Protein AF-A0A7S2TIU8-F1 (afdb_monomer)

Radius of gyration: 23.93 Å; Cα contacts (8 Å, |Δi|>4): 133; chains: 1; bounding box: 57×61×55 Å

Structure (mmCIF, N/CA/C/O backbone):
data_AF-A0A7S2TIU8-F1
#
_entry.id   AF-A0A7S2TIU8-F1
#
loop_
_atom_site.group_PDB
_atom_site.id
_atom_site.type_symbol
_atom_site.label_atom_id
_atom_site.label_alt_id
_atom_site.label_comp_id
_atom_site.label_asym_id
_atom_site.label_entity_id
_atom_site.label_seq_id
_atom_site.pdbx_PDB_ins_code
_atom_site.Cartn_x
_atom_site.Cartn_y
_atom_site.Cartn_z
_atom_site.occupancy
_atom_site.B_iso_or_equiv
_atom_site.auth_seq_id
_atom_site.auth_comp_id
_atom_site.auth_asym_id
_atom_site.auth_atom_id
_atom_site.pdbx_PDB_model_num
ATOM 1 N N . GLU A 1 1 ? 40.002 -47.969 41.480 1.00 42.72 1 GLU A N 1
ATOM 2 C CA . GLU A 1 1 ? 40.637 -46.646 41.682 1.00 42.72 1 GLU A CA 1
ATOM 3 C C . GLU A 1 1 ? 39.877 -45.597 40.884 1.00 42.72 1 GLU A C 1
ATOM 5 O O . GLU A 1 1 ? 39.612 -45.806 39.716 1.00 42.72 1 GLU A O 1
ATOM 10 N N . ARG A 1 2 ? 39.175 -44.703 41.576 1.00 37.12 2 ARG A N 1
ATOM 11 C CA . ARG A 1 2 ? 39.617 -43.345 41.935 1.00 37.12 2 ARG A CA 1
ATOM 12 C C . ARG A 1 2 ? 39.390 -42.331 40.800 1.00 37.12 2 ARG A C 1
ATOM 14 O O . ARG A 1 2 ? 40.186 -42.246 39.883 1.00 37.12 2 ARG A O 1
ATOM 21 N N . LEU A 1 3 ? 38.346 -41.522 41.017 1.00 38.81 3 LEU A N 1
ATOM 22 C CA . LEU A 1 3 ? 38.334 -40.054 40.901 1.00 38.81 3 LEU A CA 1
ATOM 23 C C . LEU A 1 3 ? 38.558 -39.486 39.486 1.00 38.81 3 LEU A C 1
ATOM 25 O O . LEU A 1 3 ? 39.657 -39.504 38.954 1.00 38.81 3 LEU A O 1
ATOM 29 N N . SER A 1 4 ? 37.500 -39.052 38.800 1.00 38.72 4 SER A N 1
ATOM 30 C CA . SER A 1 4 ? 36.942 -37.689 38.899 1.00 38.72 4 SER A CA 1
ATOM 31 C C . SER A 1 4 ? 37.951 -36.576 38.576 1.00 38.72 4 SER A C 1
ATOM 33 O O . SER A 1 4 ? 38.932 -36.398 39.291 1.00 38.72 4 SER A O 1
ATOM 35 N N . ARG A 1 5 ? 37.658 -35.794 37.522 1.00 44.88 5 ARG A N 1
ATOM 36 C CA . ARG A 1 5 ? 37.681 -34.313 37.483 1.00 44.88 5 ARG A CA 1
ATOM 37 C C . ARG A 1 5 ? 37.128 -33.827 36.124 1.00 44.88 5 ARG A C 1
ATOM 39 O O . ARG A 1 5 ? 37.666 -34.190 35.091 1.00 44.88 5 ARG A O 1
ATOM 46 N N . ILE A 1 6 ? 35.902 -33.282 36.111 1.00 42.84 6 ILE A N 1
ATOM 47 C CA . ILE A 1 6 ? 35.565 -31.838 35.977 1.00 42.84 6 ILE A CA 1
ATOM 48 C C . ILE A 1 6 ? 35.817 -31.347 34.535 1.00 42.84 6 ILE A C 1
ATOM 50 O O . ILE A 1 6 ? 36.960 -31.170 34.144 1.00 42.84 6 ILE A O 1
ATOM 54 N N . ALA A 1 7 ? 34.817 -31.341 33.648 1.00 34.81 7 ALA A N 1
ATOM 55 C CA . ALA A 1 7 ? 33.674 -30.419 33.524 1.00 34.81 7 ALA A CA 1
ATOM 56 C C . ALA A 1 7 ? 34.004 -29.102 32.796 1.00 34.81 7 ALA A C 1
ATOM 58 O O . ALA A 1 7 ? 35.013 -28.457 33.068 1.00 34.81 7 ALA A O 1
ATOM 59 N N . THR A 1 8 ? 33.027 -28.671 31.991 1.00 43.81 8 THR A N 1
ATOM 60 C CA . THR A 1 8 ? 32.830 -27.325 31.419 1.00 43.81 8 THR A CA 1
ATOM 61 C C . THR A 1 8 ? 33.328 -27.128 29.984 1.00 43.81 8 THR A C 1
ATOM 63 O O . THR A 1 8 ? 34.343 -26.489 29.735 1.00 43.81 8 THR A O 1
ATOM 66 N N . HIS A 1 9 ? 32.524 -27.564 29.012 1.00 47.19 9 HIS A N 1
ATOM 67 C CA . HIS A 1 9 ? 32.304 -26.723 27.838 1.00 47.19 9 HIS A CA 1
ATOM 68 C C . HIS A 1 9 ? 30.808 -26.431 27.750 1.00 47.19 9 HIS A C 1
ATOM 70 O O . HIS A 1 9 ? 29.981 -27.336 27.669 1.00 47.19 9 HIS A O 1
ATOM 76 N N . LEU A 1 10 ? 30.492 -25.151 27.908 1.00 46.16 10 LEU A N 1
ATOM 77 C CA . LEU A 1 10 ? 29.160 -24.581 27.999 1.00 46.16 10 LEU A CA 1
ATOM 78 C C . LEU A 1 10 ? 28.354 -24.898 26.734 1.00 46.16 10 LEU A C 1
ATOM 80 O O . LEU A 1 10 ? 28.730 -24.502 25.634 1.00 46.16 10 LEU A O 1
ATOM 84 N N . GLN A 1 11 ? 27.225 -25.584 26.907 1.00 53.16 11 GLN A N 1
ATOM 85 C CA . GLN A 1 11 ? 26.149 -25.584 25.921 1.00 53.16 11 GLN A CA 1
ATOM 86 C C . GLN A 1 11 ? 25.606 -24.149 25.797 1.00 53.16 11 GLN A C 1
ATOM 88 O O . GLN A 1 11 ? 25.362 -23.518 26.831 1.00 53.16 11 GLN A O 1
ATOM 93 N N . PRO A 1 12 ? 25.381 -23.612 24.583 1.00 40.12 12 PRO A N 1
ATOM 94 C CA . PRO A 1 12 ? 24.625 -22.378 24.439 1.00 40.12 12 PRO A CA 1
ATOM 95 C C . PRO A 1 12 ? 23.204 -22.592 24.976 1.00 40.12 12 PRO A C 1
ATOM 97 O O . PRO A 1 12 ? 22.468 -23.474 24.532 1.00 40.12 12 PRO A O 1
ATOM 100 N N . ALA A 1 13 ? 22.854 -21.782 25.975 1.00 45.34 13 ALA A N 1
ATOM 101 C CA . ALA A 1 13 ? 21.593 -21.769 26.701 1.00 45.34 13 ALA A CA 1
ATOM 102 C C . ALA A 1 13 ? 20.434 -21.231 25.842 1.00 45.34 13 ALA A C 1
ATOM 104 O O . ALA A 1 13 ? 19.908 -20.151 26.090 1.00 45.34 13 ALA A O 1
ATOM 105 N N . TRP A 1 14 ? 20.022 -21.993 24.832 1.00 49.53 14 TRP A N 1
ATOM 106 C CA . TRP A 1 14 ? 18.737 -21.783 24.161 1.00 49.53 14 TRP A CA 1
ATOM 107 C C . TRP A 1 14 ? 18.060 -23.131 23.855 1.00 49.53 14 TRP A C 1
ATOM 109 O O . TRP A 1 14 ? 17.658 -23.458 22.750 1.00 49.53 14 TRP A O 1
ATOM 119 N N . SER A 1 15 ? 17.948 -23.978 24.873 1.00 45.94 15 SER A N 1
ATOM 120 C CA . SER A 1 15 ? 17.050 -25.128 24.816 1.00 45.94 15 SER A CA 1
ATOM 121 C C . SER A 1 15 ? 16.419 -25.319 26.181 1.00 45.94 15 SER A C 1
ATOM 123 O O . SER A 1 15 ? 16.972 -26.033 27.009 1.00 45.94 15 SER A O 1
ATOM 125 N N . ALA A 1 16 ? 15.297 -24.634 26.410 1.00 34.16 16 ALA A N 1
ATOM 126 C CA . ALA A 1 16 ? 14.137 -25.146 27.144 1.00 34.16 16 ALA A CA 1
ATOM 127 C C . ALA A 1 16 ? 13.158 -24.005 27.451 1.00 34.16 16 ALA A C 1
ATOM 129 O O . ALA A 1 16 ? 13.309 -23.296 28.439 1.00 34.16 16 ALA A O 1
ATOM 130 N N . ALA A 1 17 ? 12.141 -23.869 26.607 1.00 35.66 17 ALA A N 1
ATOM 131 C CA . ALA A 1 17 ? 10.758 -23.680 27.040 1.00 35.66 17 ALA A CA 1
ATOM 132 C C . ALA A 1 17 ? 9.856 -23.886 25.819 1.00 35.66 17 ALA A C 1
ATOM 134 O O . ALA A 1 17 ? 9.133 -22.994 25.387 1.00 35.66 17 ALA A O 1
ATOM 135 N N . THR A 1 18 ? 9.901 -25.094 25.252 1.00 49.19 18 THR A N 1
ATOM 136 C CA . THR A 1 18 ? 8.772 -25.609 24.477 1.00 49.19 18 THR A CA 1
ATOM 137 C C . THR A 1 18 ? 7.649 -25.863 25.477 1.00 49.19 18 THR A C 1
ATOM 139 O O . THR A 1 18 ? 7.416 -26.992 25.900 1.00 49.19 18 THR A O 1
ATOM 142 N N . HIS A 1 19 ? 6.977 -24.800 25.917 1.00 45.25 19 HIS A N 1
ATOM 143 C CA . HIS A 1 19 ? 5.605 -24.939 26.364 1.00 45.25 19 HIS A CA 1
ATOM 144 C C . HIS A 1 19 ? 4.819 -25.123 25.078 1.00 45.25 19 HIS A C 1
ATOM 146 O O . HIS A 1 19 ? 4.460 -24.168 24.396 1.00 45.25 19 HIS A O 1
ATOM 152 N N . ALA A 1 20 ? 4.661 -26.392 24.709 1.00 36.50 20 ALA A N 1
ATOM 153 C CA . ALA A 1 20 ? 3.607 -26.817 23.821 1.00 36.50 20 ALA A CA 1
ATOM 154 C C . ALA A 1 20 ? 2.282 -26.437 24.492 1.00 36.50 20 ALA A C 1
ATOM 156 O O . ALA A 1 20 ? 1.650 -27.246 25.165 1.00 36.50 20 ALA A O 1
ATOM 157 N N . THR A 1 21 ? 1.870 -25.186 24.323 1.00 31.20 21 THR A N 1
ATOM 158 C CA . THR A 1 21 ? 0.453 -24.894 24.224 1.00 31.20 21 THR A CA 1
ATOM 159 C C . THR A 1 21 ? 0.066 -25.396 22.844 1.00 31.20 21 THR A C 1
ATOM 161 O O . THR A 1 21 ? 0.147 -24.687 21.845 1.00 31.20 21 THR A O 1
ATOM 164 N N . THR A 1 22 ? -0.291 -26.677 22.778 1.00 42.25 22 THR A N 1
ATOM 165 C CA . THR A 1 22 ? -1.279 -27.118 21.801 1.00 42.25 22 THR A CA 1
ATOM 166 C C . THR A 1 22 ? -2.575 -26.428 22.207 1.00 42.25 22 THR A C 1
ATOM 168 O O . THR A 1 22 ? -3.414 -26.991 22.904 1.00 42.25 22 THR A O 1
ATOM 171 N N . GLU A 1 23 ? -2.700 -25.157 21.836 1.00 45.44 23 GLU A N 1
ATOM 172 C CA . GLU A 1 23 ? -4.011 -24.611 21.557 1.00 45.44 23 GLU A CA 1
ATOM 173 C C . GLU A 1 23 ? -4.491 -25.403 20.353 1.00 45.44 23 GLU A C 1
ATOM 175 O O . GLU A 1 23 ? -3.801 -25.492 19.334 1.00 45.44 23 GLU A O 1
ATOM 180 N N . CYS A 1 24 ? -5.620 -26.082 20.527 1.00 32.56 24 CYS A N 1
ATOM 181 C CA . CYS A 1 24 ? -6.364 -26.667 19.434 1.00 32.56 24 CYS A CA 1
ATOM 182 C C . CYS A 1 24 ? -6.702 -25.521 18.479 1.00 32.56 24 CYS A C 1
ATOM 184 O O . CYS A 1 24 ? -7.726 -24.858 18.640 1.00 32.56 24 CYS A O 1
ATOM 186 N N . ALA A 1 25 ? -5.799 -25.244 17.537 1.00 48.72 25 ALA A N 1
ATOM 187 C CA . ALA A 1 25 ? -6.086 -24.428 16.383 1.00 48.72 25 ALA A CA 1
ATOM 188 C C . ALA A 1 25 ? -7.257 -25.132 15.710 1.00 48.72 25 ALA A C 1
ATOM 190 O O . ALA A 1 25 ? -7.137 -26.251 15.213 1.00 48.72 25 ALA A O 1
ATOM 191 N N . SER A 1 26 ? -8.424 -24.521 15.860 1.00 50.28 26 SER A N 1
ATOM 192 C CA . SER A 1 26 ? -9.619 -24.939 15.151 1.00 50.28 26 SER A CA 1
ATOM 193 C C . SER A 1 26 ? -9.264 -24.926 13.664 1.00 50.28 26 SER A C 1
ATOM 195 O O . SER A 1 26 ? -8.575 -24.011 13.216 1.00 50.28 26 SER A O 1
ATOM 197 N N . ASP A 1 27 ? -9.698 -25.947 12.931 1.00 49.12 27 ASP A N 1
ATOM 198 C CA . ASP A 1 27 ? -9.314 -26.292 11.549 1.00 49.12 27 ASP A CA 1
ATOM 199 C C . ASP A 1 27 ? -9.693 -25.228 10.481 1.00 49.12 27 ASP A C 1
ATOM 201 O O . ASP A 1 27 ? -9.635 -25.494 9.287 1.00 49.12 27 ASP A O 1
ATOM 205 N N . ASP A 1 28 ? -10.039 -24.004 10.895 1.00 53.12 28 ASP A N 1
ATOM 206 C CA . ASP A 1 28 ? -10.498 -22.889 10.059 1.00 53.12 28 ASP A CA 1
ATOM 207 C C . ASP A 1 28 ? -9.754 -21.564 10.365 1.00 53.12 28 ASP A C 1
ATOM 209 O O . ASP A 1 28 ? -10.321 -20.477 10.229 1.00 53.12 28 ASP A O 1
ATOM 213 N N . ASP A 1 29 ? -8.478 -21.598 10.777 1.00 60.19 29 ASP A N 1
ATOM 214 C CA . ASP A 1 29 ? -7.643 -20.382 10.775 1.00 60.19 29 ASP A CA 1
ATOM 215 C C . ASP A 1 29 ? -7.205 -20.071 9.333 1.00 60.19 29 ASP A C 1
ATOM 217 O O . ASP A 1 29 ? -6.176 -20.533 8.829 1.00 60.19 29 ASP A O 1
ATOM 221 N N . VAL A 1 30 ? -8.059 -19.348 8.608 1.00 64.81 30 VAL A N 1
ATOM 222 C CA . VAL A 1 30 ? -7.798 -18.956 7.220 1.00 64.81 30 VAL A CA 1
ATOM 223 C C . VAL A 1 30 ? -6.683 -17.910 7.194 1.00 64.81 30 VAL A C 1
ATOM 225 O O . VAL A 1 30 ? -6.921 -16.705 7.285 1.00 64.81 30 VAL A O 1
ATOM 228 N N . LEU A 1 31 ? -5.445 -18.370 7.009 1.00 75.31 31 LEU A N 1
ATOM 229 C CA . LEU A 1 31 ? -4.308 -17.498 6.729 1.00 75.31 31 LEU A CA 1
ATOM 230 C C . LEU A 1 31 ? -4.435 -16.917 5.315 1.00 75.31 31 LEU A C 1
ATOM 232 O O . LEU A 1 31 ? -4.086 -17.551 4.315 1.00 75.31 31 LEU A O 1
ATOM 236 N N . LEU A 1 32 ? -4.918 -15.678 5.220 1.00 85.62 32 LEU A N 1
ATOM 237 C CA . LEU A 1 32 ? -4.943 -14.946 3.960 1.00 85.62 32 LEU A CA 1
ATOM 238 C C . LEU A 1 32 ? -3.542 -14.417 3.621 1.00 85.62 32 LEU A C 1
ATOM 240 O O . LEU A 1 32 ? -2.986 -13.574 4.322 1.00 85.62 32 LEU A O 1
ATOM 244 N N . SER A 1 33 ? -3.000 -14.852 2.482 1.00 91.69 33 SER A N 1
ATOM 245 C CA . SER A 1 33 ? -1.763 -14.315 1.913 1.00 91.69 33 SER A CA 1
ATOM 246 C C . SER A 1 33 ? -1.988 -13.839 0.481 1.00 91.69 33 SER A C 1
ATOM 248 O O . SER A 1 33 ? -2.506 -14.576 -0.360 1.00 91.69 33 SER A O 1
ATOM 250 N N . LYS A 1 34 ? -1.572 -12.603 0.182 1.00 95.25 34 LYS A N 1
ATOM 251 C CA . LYS A 1 34 ? -1.659 -12.011 -1.157 1.00 95.25 34 LYS A CA 1
ATOM 252 C C . LYS A 1 34 ? -0.290 -11.528 -1.624 1.00 95.25 34 LYS A C 1
ATOM 254 O O . LYS A 1 34 ? 0.346 -10.696 -0.986 1.00 95.25 34 LYS A O 1
ATOM 259 N N . VAL A 1 35 ? 0.137 -12.003 -2.794 1.00 96.62 35 VAL A N 1
ATOM 260 C CA . VAL A 1 35 ? 1.345 -11.509 -3.469 1.00 96.62 35 VAL A CA 1
ATOM 261 C C . VAL A 1 35 ? 0.979 -10.309 -4.340 1.00 96.62 35 VAL A C 1
ATOM 263 O O . VAL A 1 35 ? 0.268 -10.462 -5.331 1.00 96.62 35 VAL A O 1
ATOM 266 N N . LEU A 1 36 ? 1.475 -9.124 -3.976 1.00 97.06 36 LEU A N 1
ATOM 267 C CA . LEU A 1 36 ? 1.245 -7.878 -4.726 1.00 97.06 36 LEU A CA 1
ATOM 268 C C . LEU A 1 36 ? 2.354 -7.575 -5.739 1.00 97.06 36 LEU A C 1
ATOM 270 O O . LEU A 1 36 ? 2.092 -7.001 -6.794 1.00 97.06 36 LEU A O 1
ATOM 274 N N . THR A 1 37 ? 3.587 -7.977 -5.429 1.00 96.12 37 THR A N 1
ATOM 275 C CA . THR A 1 37 ? 4.749 -7.817 -6.306 1.00 96.12 37 THR A CA 1
ATOM 276 C C . THR A 1 37 ? 5.664 -9.028 -6.143 1.00 96.12 37 THR A C 1
ATOM 278 O O . THR A 1 37 ? 5.964 -9.439 -5.023 1.00 96.12 37 THR A O 1
ATOM 281 N N . SER A 1 38 ? 6.119 -9.616 -7.247 1.00 96.56 38 SER A N 1
ATOM 282 C CA . SER A 1 38 ? 7.112 -10.691 -7.241 1.00 96.56 38 SER A CA 1
ATOM 283 C C . SER A 1 38 ? 7.934 -10.662 -8.519 1.00 96.56 38 SER A C 1
ATOM 285 O O . SER A 1 38 ? 7.424 -10.979 -9.590 1.00 96.56 38 SER A O 1
ATOM 287 N N . THR A 1 39 ? 9.225 -10.354 -8.403 1.00 95.94 39 THR A N 1
ATOM 288 C CA . THR A 1 39 ? 10.149 -10.367 -9.546 1.00 95.94 39 THR A CA 1
ATOM 289 C C . THR A 1 39 ? 10.318 -11.776 -10.113 1.00 95.94 39 THR A C 1
ATOM 291 O O . THR A 1 39 ? 10.283 -11.959 -11.323 1.00 95.94 39 THR A O 1
ATOM 294 N N . ALA A 1 40 ? 10.422 -12.792 -9.248 1.00 97.81 40 ALA A N 1
ATOM 295 C CA . ALA A 1 40 ? 10.603 -14.184 -9.667 1.00 97.81 40 ALA A CA 1
ATOM 296 C C . ALA A 1 40 ? 9.416 -14.725 -10.480 1.00 97.81 40 ALA A C 1
ATOM 298 O O . ALA A 1 40 ? 9.605 -15.526 -11.389 1.00 97.81 40 ALA A O 1
ATOM 299 N N . LYS A 1 41 ? 8.194 -14.287 -10.153 1.00 97.12 41 LYS A N 1
ATOM 300 C CA . LYS A 1 41 ? 6.967 -14.696 -10.853 1.00 97.12 41 LYS A CA 1
ATOM 301 C C . LYS A 1 41 ? 6.504 -13.677 -11.901 1.00 97.12 41 LYS A C 1
ATOM 303 O O . LYS A 1 41 ? 5.456 -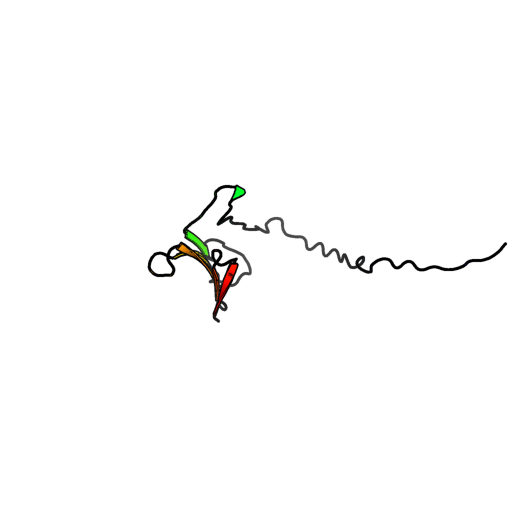13.882 -12.499 1.00 97.12 41 LYS A O 1
ATOM 308 N N . ASN A 1 42 ? 7.253 -12.588 -12.095 1.00 96.50 42 ASN A N 1
ATOM 309 C CA . ASN A 1 42 ? 6.863 -11.435 -12.910 1.00 96.50 42 ASN A CA 1
ATOM 310 C C . ASN A 1 42 ? 5.444 -10.914 -12.590 1.00 96.50 42 ASN A C 1
ATOM 312 O O . ASN A 1 42 ? 4.644 -10.634 -13.479 1.00 96.50 42 ASN A O 1
ATOM 316 N N . ILE A 1 43 ? 5.114 -10.837 -11.299 1.00 97.38 43 ILE A N 1
ATOM 317 C CA . ILE A 1 43 ? 3.821 -10.348 -10.815 1.00 97.38 43 ILE A CA 1
ATOM 318 C C . ILE A 1 43 ? 3.983 -8.898 -10.392 1.00 97.38 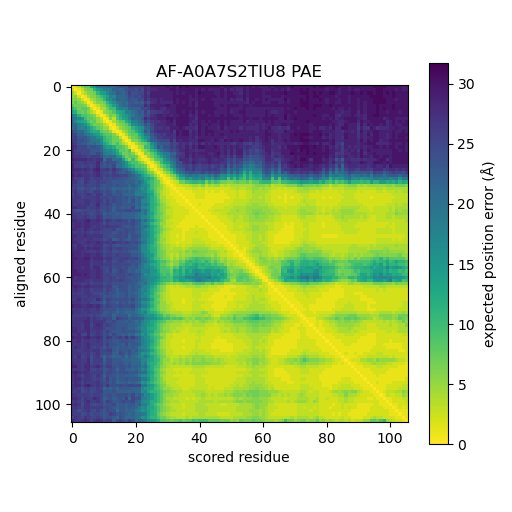43 ILE A C 1
ATOM 320 O O . ILE A 1 43 ? 4.842 -8.576 -9.566 1.00 97.38 43 ILE A O 1
ATOM 324 N N . TYR A 1 44 ? 3.099 -8.049 -10.898 1.00 97.00 44 TYR A N 1
ATOM 325 C CA . TYR A 1 44 ? 2.958 -6.677 -10.455 1.00 97.00 44 TYR A CA 1
ATOM 326 C C . TYR A 1 44 ? 1.480 -6.292 -10.465 1.00 97.00 44 TYR A C 1
ATOM 328 O O . TYR A 1 44 ? 0.854 -6.217 -11.518 1.00 97.00 44 TYR A O 1
ATOM 336 N N . VAL A 1 45 ? 0.918 -6.096 -9.275 1.00 97.62 45 VAL A N 1
ATOM 337 C CA . VAL A 1 45 ? -0.466 -5.654 -9.090 1.00 97.62 45 VAL A CA 1
ATOM 338 C C . VAL A 1 45 ? -0.450 -4.150 -8.835 1.00 97.62 45 VAL A C 1
ATOM 340 O O . VAL A 1 45 ? 0.074 -3.725 -7.806 1.00 97.62 45 VAL A O 1
ATOM 343 N N . GLU A 1 46 ? -0.966 -3.347 -9.769 1.00 96.12 46 GLU A N 1
ATOM 344 C CA . GLU A 1 46 ? -1.007 -1.878 -9.637 1.00 96.12 46 GLU A CA 1
ATOM 345 C C . GLU A 1 46 ? -1.933 -1.426 -8.505 1.00 96.12 46 GLU A C 1
ATOM 347 O O . GLU A 1 46 ? -1.553 -0.586 -7.689 1.00 96.12 46 GLU A O 1
ATOM 352 N N . GLU A 1 47 ? -3.129 -2.009 -8.447 1.00 97.31 47 GLU A N 1
ATOM 353 C CA . GLU A 1 47 ? -4.177 -1.656 -7.496 1.00 97.31 47 GLU A CA 1
ATOM 354 C C . GLU A 1 47 ? -4.746 -2.919 -6.854 1.00 97.31 47 GLU A C 1
ATOM 356 O O . GLU A 1 47 ? -5.014 -3.918 -7.526 1.00 97.31 47 GLU A O 1
ATOM 361 N N . TRP A 1 48 ? -4.905 -2.889 -5.536 1.00 97.75 48 TRP A N 1
ATOM 362 C CA . TRP A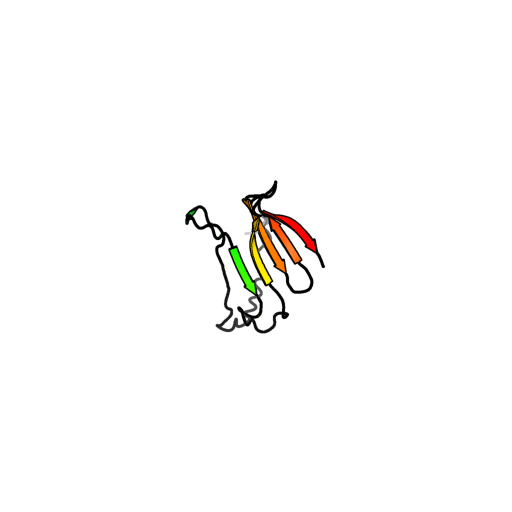 1 48 ? -5.522 -3.969 -4.774 1.00 97.75 48 TRP A CA 1
ATOM 363 C C . TRP A 1 48 ? -6.087 -3.424 -3.470 1.00 97.75 48 TRP A C 1
ATOM 365 O O . TRP A 1 48 ? -5.497 -2.528 -2.875 1.00 97.75 48 TRP A O 1
ATOM 375 N N . SER A 1 49 ? -7.193 -3.977 -2.991 1.00 96.56 49 SER A N 1
ATOM 376 C CA . SER A 1 49 ? -7.722 -3.655 -1.673 1.00 96.56 49 SER A CA 1
ATOM 377 C C . SER A 1 49 ? -8.425 -4.864 -1.080 1.00 96.56 49 SER A C 1
ATOM 379 O O . SER A 1 49 ? -8.874 -5.737 -1.819 1.00 96.56 49 SER A O 1
ATOM 381 N N . ILE A 1 50 ? -8.467 -4.902 0.245 1.00 94.56 50 ILE A N 1
ATOM 382 C CA . ILE A 1 50 ? -9.313 -5.785 1.028 1.00 94.56 50 ILE A CA 1
ATOM 383 C C . ILE A 1 50 ? -9.721 -5.057 2.309 1.00 94.56 50 ILE A C 1
ATOM 385 O O . ILE A 1 50 ? -8.949 -4.267 2.866 1.00 94.56 50 ILE A O 1
ATOM 389 N N . ASP A 1 51 ? -10.923 -5.332 2.783 1.00 92.25 51 ASP A N 1
ATOM 390 C CA . ASP A 1 51 ? -11.480 -4.739 3.990 1.00 92.25 51 ASP A CA 1
ATOM 391 C C . ASP A 1 51 ? -12.228 -5.775 4.841 1.00 92.25 51 ASP A C 1
ATOM 393 O O . ASP A 1 51 ? -12.369 -6.950 4.482 1.00 92.25 51 ASP A O 1
ATOM 397 N N . SER A 1 52 ? -12.690 -5.320 6.004 1.00 89.00 52 SER A N 1
ATOM 398 C CA . SER A 1 52 ? -13.414 -6.145 6.969 1.00 89.00 52 SER A CA 1
ATOM 399 C C . SER A 1 52 ? -14.757 -6.701 6.480 1.00 89.00 52 SER A C 1
ATOM 401 O O . SER A 1 52 ? -15.251 -7.660 7.072 1.00 89.00 52 SER A O 1
ATOM 403 N N . ASP A 1 53 ? -15.379 -6.104 5.462 1.00 86.06 53 ASP A N 1
ATOM 404 C CA . ASP A 1 53 ? -16.644 -6.587 4.901 1.00 86.06 53 ASP A CA 1
ATOM 405 C C . ASP A 1 53 ? -16.410 -7.724 3.896 1.00 86.06 53 ASP A C 1
ATOM 407 O O . ASP A 1 53 ? -17.194 -8.682 3.860 1.00 86.06 53 ASP A O 1
ATOM 411 N N . GLU A 1 54 ? -15.318 -7.662 3.125 1.00 86.50 54 GLU A N 1
ATOM 412 C CA . GLU A 1 54 ? -14.902 -8.747 2.224 1.00 86.50 54 GLU A CA 1
ATOM 413 C C . GLU A 1 54 ? -14.441 -9.980 3.012 1.00 86.50 54 GLU A C 1
ATOM 415 O O . GLU A 1 54 ? -14.853 -11.109 2.726 1.00 86.50 54 GLU A O 1
ATOM 420 N N . LEU A 1 55 ? -13.627 -9.768 4.047 1.00 82.00 55 LEU A N 1
ATOM 421 C CA . LEU A 1 55 ? -13.103 -10.834 4.888 1.00 82.00 55 LEU A CA 1
ATOM 422 C C . LEU A 1 55 ? -13.815 -10.803 6.244 1.00 82.00 55 LEU A C 1
ATOM 424 O O . LEU A 1 55 ? -13.414 -10.090 7.163 1.00 82.00 55 LEU A O 1
ATOM 428 N N . LYS A 1 56 ? -14.883 -11.603 6.363 1.00 76.69 56 LYS A N 1
ATOM 429 C CA . LYS A 1 56 ? -15.727 -11.732 7.566 1.00 76.69 56 LYS A CA 1
ATOM 430 C C . LYS A 1 56 ? -15.003 -12.446 8.715 1.00 76.69 56 LYS A C 1
ATOM 432 O O . LYS A 1 56 ? -15.424 -13.513 9.160 1.00 76.69 56 LYS A O 1
ATOM 437 N N . LEU A 1 57 ? -13.905 -11.863 9.187 1.00 75.69 57 LEU A N 1
ATOM 438 C CA . LEU A 1 57 ? -13.123 -12.376 10.303 1.00 75.69 57 LEU A CA 1
ATOM 439 C C . LEU A 1 57 ? -13.911 -12.231 11.606 1.00 75.69 57 LEU A C 1
ATOM 441 O O . LEU A 1 57 ? -14.341 -11.140 11.986 1.00 75.69 57 LEU A O 1
ATOM 445 N N . THR A 1 58 ? -14.084 -13.339 12.318 1.00 75.44 58 THR A N 1
ATOM 446 C CA . THR A 1 58 ? -14.674 -13.338 13.656 1.00 75.44 58 THR A CA 1
ATOM 447 C C . THR A 1 58 ? -13.654 -12.839 14.678 1.00 75.44 58 THR A C 1
ATOM 449 O O . THR A 1 58 ? -12.528 -13.321 14.707 1.00 75.44 58 THR A O 1
ATOM 452 N N . GLY A 1 59 ? -14.044 -11.895 15.540 1.00 72.56 59 GLY A N 1
ATOM 453 C CA . GLY A 1 59 ? -13.196 -11.413 16.642 1.00 72.56 59 GLY A CA 1
ATOM 454 C C . GLY A 1 59 ? -12.244 -10.258 16.304 1.00 72.56 59 GLY A C 1
ATOM 455 O O . GLY A 1 59 ? -11.508 -9.818 17.183 1.00 72.56 59 GLY A O 1
ATOM 456 N N . VAL A 1 60 ? -12.278 -9.726 15.078 1.00 72.25 60 VAL A N 1
ATOM 457 C CA . VAL A 1 60 ? -11.491 -8.547 14.668 1.00 72.25 60 VAL A CA 1
ATOM 458 C C . VAL A 1 60 ? -12.364 -7.286 14.695 1.00 72.25 60 VAL A C 1
ATOM 460 O O . VAL A 1 60 ? -13.574 -7.352 14.465 1.00 72.25 60 VAL A O 1
ATOM 463 N N . SER A 1 61 ? -11.769 -6.125 14.998 1.00 69.00 61 SER A N 1
ATOM 464 C CA . SER A 1 61 ? -12.467 -4.836 14.946 1.00 69.00 61 SER A CA 1
ATOM 465 C C . SER A 1 61 ? -13.021 -4.568 13.544 1.00 69.00 61 SER A C 1
ATOM 467 O O . SER A 1 61 ? -12.358 -4.800 12.535 1.00 69.00 61 SER A O 1
ATOM 469 N N . LYS A 1 62 ? -14.256 -4.062 13.471 1.00 72.94 62 LYS A N 1
ATOM 470 C CA . LYS A 1 62 ? -14.831 -3.591 12.204 1.00 72.94 62 LYS A CA 1
ATOM 471 C C . LYS A 1 62 ? -14.045 -2.380 11.696 1.00 72.94 62 LYS A C 1
ATOM 473 O O . LYS A 1 62 ? -13.634 -1.545 12.499 1.00 72.94 62 LYS A O 1
ATOM 478 N N . GLY A 1 63 ? -13.895 -2.264 10.377 1.00 83.81 63 GLY A N 1
ATOM 479 C CA . GLY A 1 63 ? -13.321 -1.078 9.736 1.00 83.81 63 GLY A CA 1
ATOM 480 C C . GLY A 1 63 ? -11.808 -1.116 9.524 1.00 83.81 63 GLY A C 1
ATOM 481 O O . GLY A 1 63 ? -11.214 -0.070 9.268 1.00 83.81 63 GLY A O 1
ATOM 482 N N . TRP A 1 64 ? -11.174 -2.288 9.619 1.00 92.00 64 TRP A N 1
ATOM 483 C CA . TRP A 1 64 ? -9.820 -2.436 9.095 1.00 92.00 64 TRP A CA 1
ATOM 484 C C . TRP A 1 64 ? -9.850 -2.485 7.562 1.00 92.00 64 TRP A C 1
ATOM 486 O O . TRP A 1 64 ? -10.803 -2.986 6.958 1.00 92.00 64 TRP A O 1
ATOM 496 N N . LYS A 1 65 ? -8.800 -1.960 6.933 1.00 94.19 65 LYS A N 1
ATOM 497 C CA . LYS A 1 65 ? -8.628 -1.965 5.481 1.00 94.19 65 LYS A CA 1
ATOM 498 C C . LYS A 1 65 ? -7.152 -2.050 5.130 1.00 94.19 65 LYS A C 1
ATOM 500 O O . LYS A 1 65 ? -6.317 -1.412 5.767 1.00 94.19 65 LYS A O 1
ATOM 505 N N . VAL A 1 66 ? -6.830 -2.803 4.086 1.00 95.81 66 VAL A N 1
ATOM 506 C CA . VAL A 1 66 ? -5.516 -2.771 3.444 1.00 95.81 66 VAL A CA 1
ATOM 507 C C . VAL A 1 66 ? -5.710 -2.443 1.973 1.00 95.81 66 VAL A C 1
ATOM 509 O O . VAL A 1 66 ? -6.561 -3.021 1.299 1.00 95.81 66 VAL A O 1
ATOM 512 N N . GLU A 1 67 ? -4.929 -1.507 1.453 1.00 97.31 67 GLU A N 1
ATOM 513 C CA . GLU A 1 67 ? -4.949 -1.150 0.039 1.00 97.31 67 GLU A CA 1
ATOM 514 C C . GLU A 1 67 ? -3.547 -0.887 -0.497 1.00 97.31 67 GLU A C 1
ATOM 516 O O . GLU A 1 67 ? -2.661 -0.424 0.216 1.00 97.31 67 GLU A O 1
ATOM 521 N N . LYS A 1 68 ? -3.357 -1.195 -1.776 1.00 97.94 68 LYS A N 1
ATOM 522 C CA .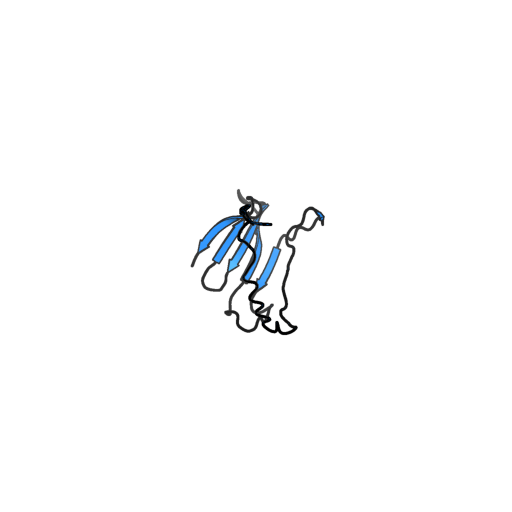 LYS A 1 68 ? -2.204 -0.826 -2.583 1.00 97.94 68 LYS A CA 1
ATOM 523 C C . LYS A 1 68 ? -2.700 0.002 -3.759 1.00 97.94 68 LYS A C 1
ATOM 525 O O . LYS A 1 68 ? -3.655 -0.397 -4.426 1.00 97.94 68 LYS A O 1
ATOM 530 N N . ARG A 1 69 ? -2.000 1.090 -4.064 1.00 97.81 69 ARG A N 1
ATOM 531 C CA . ARG A 1 69 ? -2.191 1.867 -5.292 1.00 97.81 69 ARG A CA 1
ATOM 532 C C . ARG A 1 69 ? -0.860 2.339 -5.856 1.00 97.81 69 ARG A C 1
ATOM 534 O O . ARG A 1 69 ? 0.074 2.621 -5.105 1.00 97.81 69 ARG A O 1
ATOM 541 N N . ARG A 1 70 ? -0.784 2.471 -7.178 1.00 97.19 70 ARG A N 1
ATOM 542 C CA . ARG A 1 70 ? 0.319 3.164 -7.850 1.00 97.19 70 ARG A CA 1
ATOM 543 C C . ARG A 1 70 ? -0.045 4.635 -8.004 1.00 97.19 70 ARG A C 1
ATOM 545 O O . ARG A 1 70 ? -1.023 4.964 -8.672 1.00 97.19 70 ARG A O 1
ATOM 552 N N . LEU A 1 71 ? 0.738 5.517 -7.397 1.00 96.81 71 LEU A N 1
ATOM 553 C CA . LEU A 1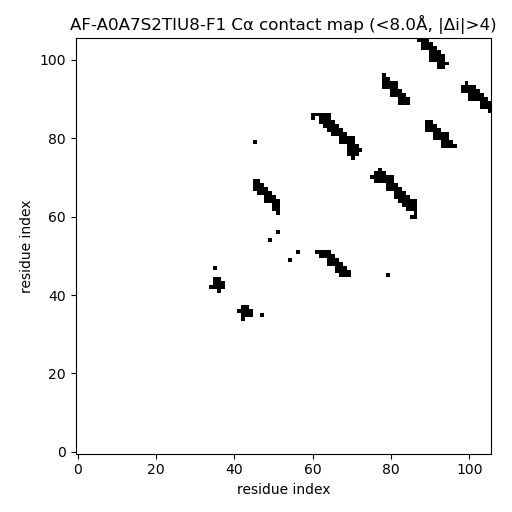 71 ? 0.579 6.958 -7.558 1.00 96.81 71 LEU A CA 1
ATOM 554 C C . LEU A 1 71 ? 0.916 7.346 -9.001 1.00 96.81 71 LEU A C 1
ATOM 556 O O . LEU A 1 71 ? 1.919 6.889 -9.554 1.00 96.81 71 LEU A O 1
ATOM 560 N N . LYS A 1 72 ? 0.062 8.179 -9.606 1.00 96.44 72 LYS A N 1
ATOM 561 C CA . LYS A 1 72 ? 0.213 8.644 -10.989 1.00 96.44 72 LYS A CA 1
ATOM 562 C C . LYS A 1 72 ? 0.325 10.167 -11.037 1.00 96.44 72 LYS A C 1
ATOM 564 O O . LYS A 1 72 ? -0.453 10.871 -10.394 1.00 96.44 72 LYS A O 1
ATOM 569 N N . GLY A 1 73 ? 1.278 10.663 -11.820 1.00 95.69 73 GLY A N 1
ATOM 570 C CA . GLY A 1 73 ? 1.518 12.086 -12.070 1.00 95.69 73 GLY A CA 1
ATOM 571 C C . GLY A 1 73 ? 2.437 12.801 -11.067 1.00 95.69 73 GLY A C 1
ATOM 572 O O . GLY A 1 73 ? 2.626 12.392 -9.921 1.00 95.69 73 GLY A O 1
ATOM 573 N N . GLY A 1 74 ? 3.010 13.922 -11.519 1.00 96.38 74 GLY A N 1
ATOM 574 C CA . GLY A 1 74 ? 3.912 14.761 -10.723 1.00 96.38 74 GLY A CA 1
ATOM 575 C C . GLY A 1 74 ? 5.238 14.078 -10.365 1.00 96.38 74 GLY A C 1
ATOM 576 O O . GLY A 1 74 ? 5.692 13.167 -11.048 1.00 96.38 74 GLY A O 1
ATOM 577 N N . LEU A 1 75 ? 5.865 14.522 -9.270 1.00 94.75 75 LEU A N 1
ATOM 578 C CA . LEU A 1 75 ? 7.140 13.968 -8.778 1.00 94.75 75 LEU A CA 1
ATOM 579 C C . LEU A 1 75 ? 7.004 12.587 -8.119 1.00 94.75 75 LEU A C 1
ATOM 581 O O . LEU A 1 75 ? 8.006 11.926 -7.856 1.00 94.75 75 LEU A O 1
ATOM 585 N N . GLN A 1 76 ? 5.774 12.177 -7.824 1.00 94.75 76 GLN A N 1
ATOM 586 C CA . GLN A 1 76 ? 5.459 10.902 -7.185 1.00 94.75 76 GLN A CA 1
ATOM 587 C C . GLN A 1 76 ? 5.029 9.824 -8.184 1.00 94.75 76 GLN A C 1
ATOM 589 O O . GLN A 1 76 ? 4.681 8.720 -7.767 1.00 94.75 76 GLN A O 1
ATOM 594 N N . ASP A 1 77 ? 5.032 10.139 -9.483 1.00 96.25 77 ASP A N 1
ATOM 595 C CA . ASP A 1 77 ? 4.618 9.205 -10.521 1.00 96.25 77 ASP A CA 1
ATOM 596 C C . ASP A 1 77 ? 5.411 7.896 -10.430 1.00 96.25 77 ASP A C 1
ATOM 598 O O . ASP A 1 77 ? 6.644 7.870 -10.390 1.00 96.25 77 ASP A O 1
ATOM 602 N N . GLY A 1 78 ? 4.675 6.793 -10.349 1.00 95.56 78 GLY A N 1
ATOM 603 C CA . GLY A 1 78 ? 5.227 5.453 -10.270 1.00 95.56 78 GLY A CA 1
ATOM 604 C C . GLY A 1 78 ? 5.682 4.988 -8.885 1.00 95.56 78 GLY A C 1
ATOM 605 O O . GLY A 1 78 ? 6.301 3.922 -8.779 1.00 95.56 78 GLY A O 1
ATOM 606 N N . ILE A 1 79 ? 5.373 5.735 -7.826 1.00 96.75 79 ILE A N 1
ATOM 607 C CA . ILE A 1 79 ? 5.520 5.260 -6.447 1.00 96.75 79 ILE A CA 1
ATOM 608 C C . ILE A 1 79 ? 4.355 4.324 -6.117 1.00 96.75 79 ILE A C 1
ATOM 610 O O . ILE A 1 79 ? 3.200 4.659 -6.363 1.00 96.75 79 ILE A O 1
ATOM 614 N N . ASP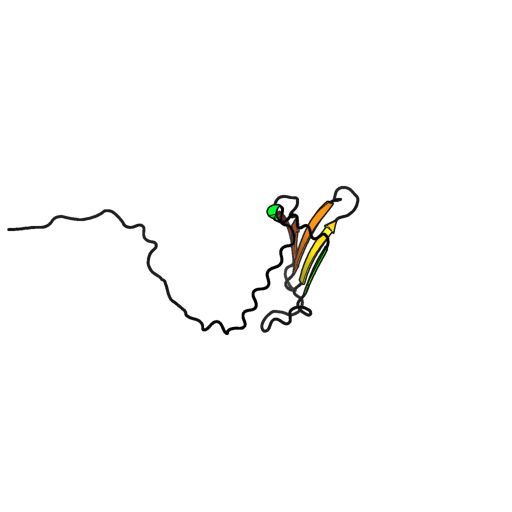 A 1 80 ? 4.659 3.158 -5.548 1.00 97.19 80 ASP A N 1
ATOM 615 C CA . ASP A 1 80 ? 3.627 2.310 -4.953 1.00 97.19 80 ASP A CA 1
ATOM 616 C C . ASP A 1 80 ? 3.395 2.770 -3.517 1.00 97.19 80 ASP A C 1
ATOM 618 O O . ASP A 1 80 ? 4.352 2.975 -2.767 1.00 97.19 80 ASP A O 1
ATOM 622 N N . GLU A 1 81 ? 2.132 2.878 -3.134 1.00 97.62 81 GLU A N 1
ATOM 623 C CA . GLU A 1 81 ? 1.699 3.186 -1.780 1.00 97.62 81 GLU A CA 1
ATOM 624 C C . GLU A 1 81 ? 0.853 2.030 -1.255 1.00 97.62 81 GLU A C 1
ATOM 626 O O . GLU A 1 81 ? -0.066 1.569 -1.936 1.00 97.62 81 GLU A O 1
ATOM 631 N N . ILE A 1 82 ? 1.190 1.543 -0.061 1.00 98.12 82 ILE A N 1
ATOM 632 C CA . ILE A 1 82 ? 0.395 0.573 0.689 1.00 98.12 82 ILE A CA 1
ATOM 633 C C . ILE A 1 82 ? -0.110 1.259 1.949 1.00 98.12 82 ILE A C 1
ATOM 635 O O . ILE A 1 82 ? 0.695 1.734 2.749 1.00 98.12 82 ILE A O 1
ATOM 639 N N . VAL A 1 83 ? -1.424 1.275 2.133 1.00 97.94 83 VAL A N 1
ATOM 640 C CA . VAL A 1 83 ? -2.083 1.819 3.318 1.00 97.94 83 VAL A CA 1
ATOM 641 C C . VAL A 1 83 ? -2.729 0.668 4.072 1.00 97.94 83 VAL A C 1
ATOM 643 O O . VAL A 1 83 ? -3.508 -0.094 3.504 1.00 97.94 83 VAL A O 1
ATOM 646 N N . ALA A 1 84 ? -2.398 0.536 5.351 1.00 96.31 84 ALA A N 1
ATOM 647 C CA . ALA A 1 84 ? -3.022 -0.415 6.258 1.00 96.31 84 ALA A CA 1
ATOM 648 C C . ALA A 1 84 ? -3.635 0.347 7.431 1.00 96.31 84 ALA A C 1
ATOM 650 O O . ALA A 1 84 ? -2.935 1.083 8.128 1.00 96.31 84 ALA A O 1
ATOM 651 N N . SER A 1 85 ? -4.930 0.164 7.656 1.00 95.06 85 SER A N 1
ATOM 652 C CA . SER A 1 85 ? -5.657 0.759 8.769 1.00 95.06 85 SER A CA 1
ATOM 653 C C . SER A 1 85 ? -6.391 -0.308 9.571 1.00 95.06 85 SER A C 1
ATOM 655 O O . SER A 1 85 ? -6.898 -1.282 9.018 1.00 95.06 85 SER A O 1
ATOM 657 N N . ASN A 1 86 ? -6.454 -0.130 10.890 1.00 91.94 86 ASN A N 1
ATOM 658 C CA . ASN A 1 86 ? -7.222 -1.001 11.794 1.00 91.94 86 ASN A CA 1
ATOM 659 C C . ASN A 1 86 ? -8.429 -0.289 12.435 1.00 91.94 86 ASN A C 1
ATOM 661 O O . ASN A 1 86 ? -9.001 -0.784 13.407 1.00 91.94 86 ASN A O 1
ATOM 665 N N . GLY A 1 87 ? -8.779 0.891 11.912 1.00 88.75 87 GLY A N 1
ATOM 666 C CA . GLY A 1 87 ? -9.813 1.780 12.446 1.00 88.75 87 GLY A CA 1
ATOM 667 C C . GLY A 1 87 ? -9.319 2.773 13.505 1.00 88.75 87 GLY A C 1
ATOM 668 O O . GLY A 1 87 ? -10.027 3.728 13.803 1.00 88.75 87 GLY A O 1
ATOM 669 N N . THR A 1 88 ? -8.115 2.592 14.050 1.00 91.56 88 THR A N 1
ATOM 670 C CA . THR A 1 88 ? -7.482 3.553 14.971 1.00 91.56 88 THR A CA 1
ATOM 671 C C . THR A 1 88 ? -6.186 4.077 14.386 1.00 91.56 88 THR A C 1
ATOM 673 O O . THR A 1 88 ? -5.997 5.270 14.269 1.00 91.56 88 THR A O 1
ATOM 676 N N . ILE A 1 89 ? -5.296 3.189 13.966 1.00 95.19 89 ILE A N 1
ATOM 677 C 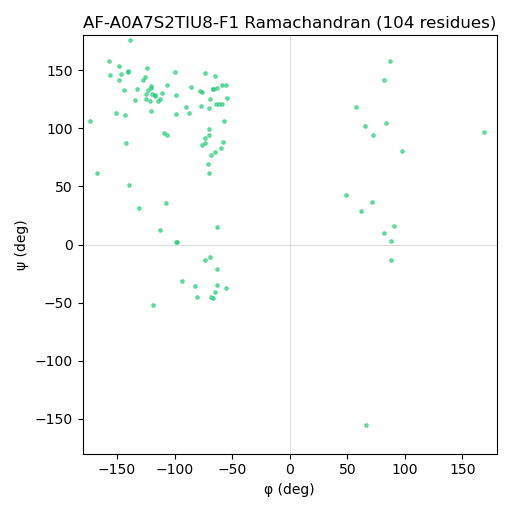CA . ILE A 1 89 ? -4.006 3.554 13.397 1.00 95.19 89 ILE A CA 1
ATOM 678 C C . ILE A 1 89 ? -4.062 3.312 11.897 1.00 95.19 89 ILE A C 1
ATOM 680 O O . ILE A 1 89 ? -4.568 2.280 11.450 1.00 95.19 89 ILE A O 1
ATOM 684 N N . THR A 1 90 ? -3.512 4.249 11.134 1.00 96.62 90 THR A N 1
ATOM 685 C CA . THR A 1 90 ? -3.230 4.093 9.709 1.00 96.62 90 THR A CA 1
ATOM 686 C C . THR A 1 90 ? -1.730 4.186 9.488 1.00 96.62 90 THR A C 1
ATOM 688 O O . THR A 1 90 ? -1.081 5.122 9.952 1.00 96.62 90 THR A O 1
ATOM 691 N N . ILE A 1 91 ? -1.179 3.203 8.787 1.00 97.88 91 ILE A N 1
ATOM 692 C CA . ILE A 1 91 ? 0.231 3.133 8.416 1.00 97.88 91 ILE A CA 1
ATOM 693 C C . ILE A 1 91 ? 0.312 3.179 6.897 1.00 97.88 91 ILE A C 1
ATOM 695 O O . ILE A 1 91 ? -0.308 2.360 6.217 1.00 97.88 91 ILE A O 1
ATOM 699 N N . THR A 1 92 ? 1.122 4.096 6.381 1.00 98.00 92 THR A N 1
ATOM 700 C CA . THR A 1 92 ? 1.406 4.211 4.951 1.00 98.00 92 THR A CA 1
ATOM 701 C C . THR A 1 92 ? 2.847 3.809 4.681 1.00 98.00 92 THR A C 1
ATOM 703 O O . THR A 1 92 ? 3.772 4.298 5.331 1.00 98.00 92 THR A O 1
ATOM 706 N N . VAL A 1 93 ? 3.059 2.927 3.708 1.00 97.69 93 VAL A N 1
ATOM 707 C CA . VAL A 1 93 ? 4.368 2.382 3.329 1.00 97.69 93 VAL A CA 1
ATOM 708 C C . VAL A 1 93 ? 4.590 2.567 1.832 1.00 97.69 93 VAL A C 1
ATOM 710 O O . VAL A 1 93 ? 3.674 2.365 1.039 1.00 97.69 93 VAL A O 1
ATOM 713 N N 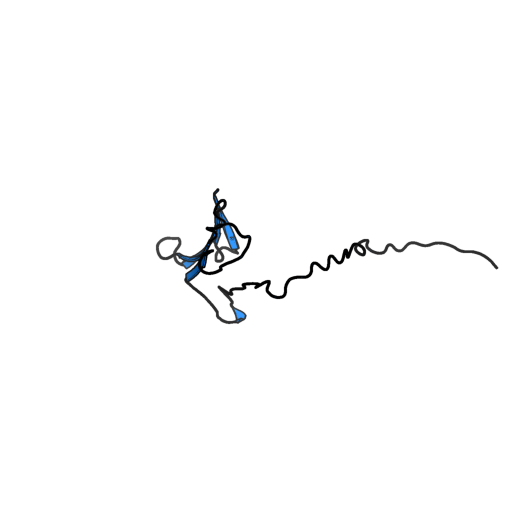. HIS A 1 94 ? 5.820 2.893 1.433 1.00 97.50 94 HIS A N 1
ATOM 714 C CA . HIS A 1 94 ? 6.233 2.983 0.030 1.00 97.50 94 HIS A CA 1
ATOM 715 C C . HIS A 1 94 ? 7.186 1.834 -0.346 1.00 97.50 94 HIS A C 1
ATOM 717 O O . HIS A 1 94 ? 8.402 1.953 -0.146 1.00 97.50 94 HIS A O 1
ATOM 723 N N . PRO A 1 95 ? 6.693 0.723 -0.937 1.00 95.50 95 PRO A N 1
ATOM 724 C CA . PRO A 1 95 ? 7.538 -0.396 -1.358 1.00 95.50 95 PRO A CA 1
ATOM 725 C C . PRO A 1 95 ? 8.668 -0.000 -2.309 1.00 95.50 95 PRO A C 1
ATOM 727 O O . PRO A 1 95 ? 9.789 -0.491 -2.178 1.00 95.50 95 PRO A O 1
ATOM 730 N N . THR A 1 96 ? 8.413 0.946 -3.218 1.00 95.19 96 THR A N 1
ATOM 731 C CA . THR A 1 96 ? 9.401 1.433 -4.199 1.00 95.19 96 THR A CA 1
ATOM 732 C C . THR A 1 96 ? 10.534 2.250 -3.575 1.00 95.19 96 THR A C 1
ATOM 734 O O . THR A 1 96 ? 11.536 2.520 -4.235 1.00 95.19 96 THR A O 1
ATOM 737 N N . LYS A 1 97 ? 10.414 2.622 -2.296 1.00 91.44 97 LYS A N 1
ATOM 738 C CA . LYS A 1 97 ? 11.455 3.283 -1.498 1.00 91.44 97 LYS A CA 1
ATOM 739 C C . LYS A 1 97 ? 12.047 2.329 -0.454 1.00 91.44 97 LYS A C 1
ATOM 741 O O . LYS A 1 97 ? 12.351 2.742 0.659 1.00 91.44 97 LYS A O 1
ATOM 746 N N . GLY A 1 98 ? 12.181 1.046 -0.802 1.00 93.50 98 GLY A N 1
ATOM 747 C CA . GLY A 1 98 ? 12.775 0.034 0.075 1.00 93.50 98 GLY A CA 1
ATOM 748 C C . GLY A 1 98 ? 11.885 -0.339 1.261 1.00 93.50 98 GLY A C 1
ATOM 749 O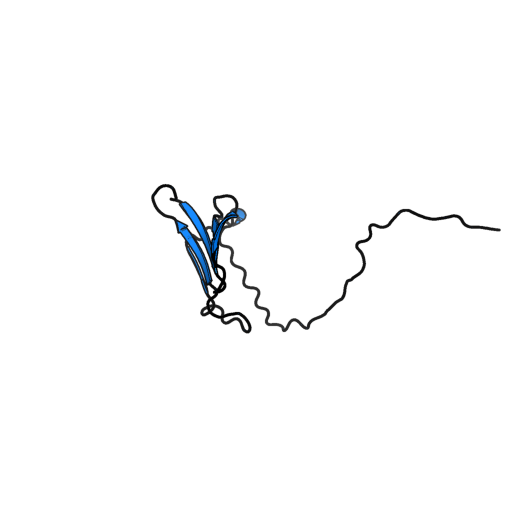 O . GLY A 1 98 ? 12.403 -0.570 2.347 1.00 93.50 98 GLY A O 1
ATOM 750 N N . MET A 1 99 ? 10.561 -0.378 1.059 1.00 94.94 99 MET A N 1
ATOM 751 C CA . MET A 1 99 ? 9.568 -0.632 2.119 1.00 94.94 99 MET A CA 1
ATOM 752 C C . MET A 1 99 ? 9.563 0.423 3.242 1.00 94.94 99 MET A C 1
ATOM 754 O O . MET A 1 99 ? 9.223 0.120 4.383 1.00 94.94 99 MET A O 1
ATOM 758 N N . GLY A 1 100 ? 9.934 1.669 2.936 1.00 95.88 100 GLY A N 1
ATOM 759 C CA . GLY A 1 100 ? 9.953 2.750 3.922 1.00 95.88 100 GLY A CA 1
ATOM 760 C C . GLY A 1 100 ? 8.552 3.114 4.417 1.00 95.88 100 GLY A C 1
ATOM 761 O O . GLY A 1 100 ? 7.639 3.301 3.612 1.00 95.88 100 GLY A O 1
ATOM 762 N N . VAL A 1 101 ? 8.394 3.255 5.736 1.00 96.62 101 VAL A N 1
ATOM 763 C CA . VAL A 1 101 ? 7.180 3.822 6.339 1.00 96.62 101 VAL A CA 1
ATOM 764 C C . VAL A 1 101 ? 7.145 5.312 6.014 1.00 96.62 101 VAL A C 1
ATOM 766 O O . VAL A 1 101 ? 8.045 6.059 6.393 1.00 96.62 101 VAL A O 1
ATOM 769 N N . HIS A 1 102 ? 6.124 5.732 5.278 1.00 96.50 102 HIS A N 1
ATOM 770 C CA . HIS A 1 102 ? 5.927 7.120 4.889 1.00 96.50 102 HIS A CA 1
ATOM 771 C C . HIS A 1 102 ? 5.286 7.935 6.014 1.00 96.50 102 HIS A C 1
ATOM 773 O O . HIS A 1 102 ? 5.745 9.037 6.312 1.00 96.50 102 HIS A O 1
ATOM 779 N N . SER A 1 103 ? 4.247 7.393 6.648 1.00 97.00 103 SER A N 1
ATOM 780 C CA . SER A 1 103 ? 3.535 8.056 7.737 1.00 97.00 103 SER A CA 1
ATOM 781 C C . SER A 1 103 ? 2.812 7.051 8.628 1.00 97.00 103 SER A C 1
ATOM 783 O O . SER A 1 103 ? 2.522 5.920 8.229 1.00 97.00 103 SER A O 1
ATOM 785 N N . VAL A 1 104 ? 2.535 7.489 9.854 1.00 97.50 104 VAL A N 1
ATOM 786 C CA . VAL A 1 104 ? 1.668 6.797 10.805 1.00 97.50 104 VAL A CA 1
ATOM 787 C C . VAL A 1 104 ? 0.735 7.839 11.404 1.00 97.50 104 VAL A C 1
ATOM 789 O O . VAL A 1 104 ? 1.205 8.846 11.935 1.00 97.50 104 VAL A O 1
ATOM 792 N N . THR A 1 105 ? -0.570 7.616 11.304 1.00 97.19 105 THR A N 1
ATOM 793 C CA . THR A 1 105 ? -1.602 8.494 11.871 1.00 97.19 105 THR A CA 1
ATOM 794 C C . THR A 1 105 ? -2.517 7.706 12.801 1.00 97.19 105 THR A C 1
ATOM 796 O O . THR A 1 105 ? -2.671 6.496 12.631 1.00 97.19 105 THR A O 1
ATOM 799 N N . MET A 1 106 ? -3.089 8.392 13.792 1.00 93.69 106 MET A N 1
ATOM 800 C CA . MET A 1 106 ? -4.036 7.862 14.785 1.00 93.69 106 MET A CA 1
ATOM 801 C C . MET A 1 106 ? -5.389 8.563 14.669 1.00 93.69 106 MET A C 1
ATOM 803 O O . MET A 1 106 ? -5.395 9.684 14.107 1.00 93.69 106 MET A O 1
#

Secondary structure (DSSP, 8-state):
---------PPPS-------------TT-------SEETTTTEE-S-EEEETTTS--TTSPTT-EEEEEE--SGGGTT-EEEEEE-SS-EEEEEGGGTSEEEEEE-

Mean predicted aligned error: 13.15 Å

pLDDT: mean 79.03, std 23.05, range [31.2, 98.12]

Foldseek 3Di:
DDDDDDDDDDDPPDDDDPPPPPPVPPPPPDDDDDDQDDPVVRHHHAKDKDACVNPVDPPADHTWMWIWHQDPDDPSHRWIWIWTDRPAKIWIFTVVVVRDTPDIDD

Solvent-accessible surface area (backbone atoms only — not comparable to full-atom values): 6976 Å² total; per-residue (Å²): 137,82,81,90,81,83,88,86,80,82,75,81,91,82,81,85,79,86,74,78,73,78,66,81,73,61,98,74,77,78,81,85,83,82,86,51,66,34,81,93,76,72,42,75,57,59,69,49,74,54,39,41,82,81,50,78,63,84,95,60,71,77,60,23,37,40,37,38,38,56,40,77,60,80,96,52,46,75,38,37,42,36,42,41,32,58,68,57,47,38,40,33,30,24,59,78,63,80,60,36,74,73,48,75,51,109

Organism: NCBI:txid641309

InterPro domains:
  IPR014718 Glycoside hydrolase-type carbohydrate-binding [G3DSA:2.70.98.10] (32-106)

Sequence (106 aa):
ERLSRIATHLQPAWSAATHATTECASDDDVLLSKVLTSTAKNIYVEEWSIDSDELKLTGVSKGWKVEKRRLKGGLQDGIDEIVASNGTITITVHPTKGMGVHSVTM